Protein AF-A0A955YEM1-F1 (afdb_monomer_lite)

pLDDT: mean 81.0, std 14.23, range [41.0, 97.69]

Secondary structure (DSSP, 8-state):
--HHHHHHHHSS---SHHHHHHHHTTPPPPPPPS--PPPPTT--SPPEEEEEE-SS-EEEEEE--SSPPP--SS-----EEEETTTEEEEES--SSHHHHSSSS---EEEEE-HHHHHHHHHHHHHHHTT---GGGSPP--S---EEETTEEE----TTTT-HIIIIIHHHHHH-SS--

Radius of gyration: 19.49 Å; chains: 1; bounding box: 46×49×46 Å

Foldseek 3Di:
DDPVVVVVVVPDDDDLVVLQVVVLVVDDDDDDDDDDDDADPQAPFDWDWDWDDPPVDIDIDIDGHNDYDSDDDDDPQWDWDQDPLFKIKTWNADPDCCRPVPVDDIDIDMAGHSVVSVLVVVVRCCCRPVVADAPSDAFSPDWDFDDGPNDTDTDGDPDRRVCVVPPVVVVVVPDDDHD

Sequence (179 aa):
TDTDALAAALGDVRDDLSAERALAARRSTFEEMPDRCRGPIGFEGHVQCLAFDLGDDCLIAAHASRDTVEEGGAIMHDKFFIVDGKAVWTGSTNVSDSGTGGYNANAVVVVESPKIARLYTREFELMYTTNRYHGDKPRSGKRETITVGDAQVEVLF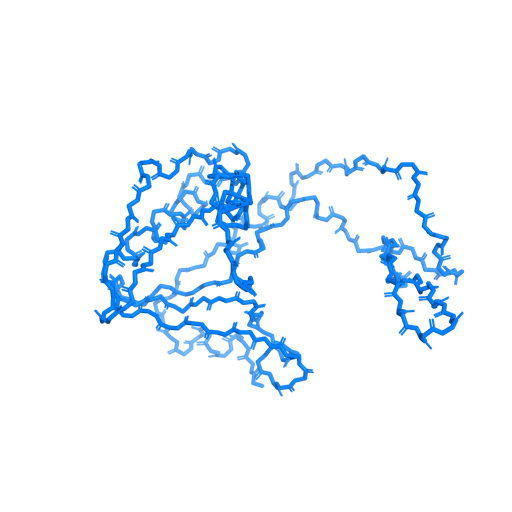SPQDEPITRAVRPLIQAAKSRI

Structure (mmCIF, N/CA/C/O backbone):
data_AF-A0A955YEM1-F1
#
_entry.id   AF-A0A955YEM1-F1
#
loop_
_atom_site.group_PDB
_atom_site.id
_atom_site.type_symbol
_atom_site.label_atom_id
_atom_site.label_alt_id
_atom_site.label_comp_id
_atom_site.label_asym_id
_atom_site.label_entity_id
_atom_site.label_seq_id
_atom_site.pdbx_PDB_ins_code
_atom_site.Cartn_x
_atom_site.Cartn_y
_atom_site.Cartn_z
_atom_site.occupancy
_atom_site.B_iso_or_equiv
_atom_site.auth_seq_id
_atom_site.auth_comp_id
_atom_site.auth_asym_id
_atom_site.auth_atom_id
_atom_site.pdbx_PDB_model_num
ATOM 1 N N . THR A 1 1 ? -6.435 -11.591 -17.719 1.00 52.94 1 THR A N 1
ATOM 2 C CA . THR A 1 1 ? -7.249 -10.350 -17.687 1.00 52.94 1 THR A CA 1
ATOM 3 C C . THR A 1 1 ? -6.300 -9.194 -17.899 1.00 52.94 1 THR A C 1
ATOM 5 O O . THR A 1 1 ? -5.254 -9.200 -17.271 1.00 52.94 1 THR A O 1
ATOM 8 N N . ASP A 1 2 ?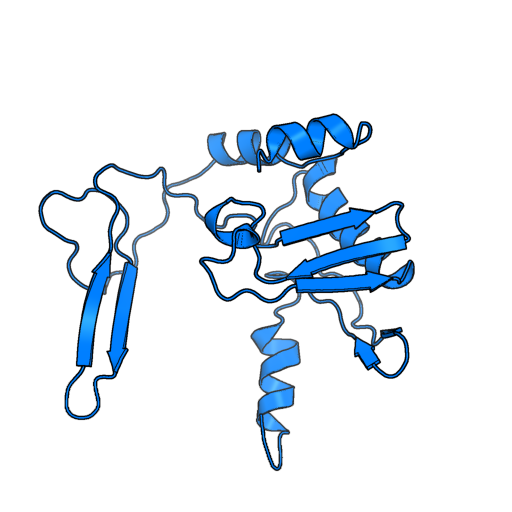 -6.585 -8.288 -18.833 1.00 66.94 2 ASP A N 1
ATOM 9 C CA . ASP A 1 2 ? -5.673 -7.191 -19.188 1.00 66.94 2 ASP A CA 1
ATOM 10 C C . ASP A 1 2 ? -5.845 -6.011 -18.212 1.00 66.94 2 ASP A C 1
ATOM 12 O O . ASP A 1 2 ? -6.947 -5.473 -18.075 1.00 66.94 2 ASP A O 1
ATOM 16 N N . THR A 1 3 ? -4.774 -5.650 -17.501 1.00 64.50 3 THR A N 1
ATOM 17 C CA . THR A 1 3 ? -4.753 -4.545 -16.529 1.00 64.50 3 THR A CA 1
ATOM 18 C C . THR A 1 3 ? -5.065 -3.201 -17.195 1.00 64.50 3 THR A C 1
ATOM 20 O O . THR A 1 3 ? -5.770 -2.383 -16.603 1.00 64.50 3 THR A O 1
ATOM 23 N N . ASP A 1 4 ? -4.640 -2.997 -18.445 1.00 67.88 4 ASP A N 1
ATOM 24 C CA . ASP A 1 4 ? -4.895 -1.751 -19.176 1.00 67.88 4 ASP A CA 1
ATOM 25 C C . ASP A 1 4 ? -6.379 -1.629 -19.549 1.00 67.88 4 ASP A C 1
ATOM 27 O O . ASP A 1 4 ? -6.976 -0.552 -19.466 1.00 67.88 4 ASP A O 1
ATOM 31 N N . ALA A 1 5 ? -7.020 -2.757 -19.867 1.00 70.69 5 ALA A N 1
ATOM 32 C CA . ALA A 1 5 ? -8.457 -2.807 -20.113 1.00 70.69 5 ALA A CA 1
ATOM 33 C C . ALA A 1 5 ? -9.281 -2.507 -18.846 1.00 70.69 5 ALA A C 1
ATOM 35 O O . ALA A 1 5 ? -10.339 -1.883 -18.940 1.00 70.69 5 ALA A O 1
ATOM 36 N N . LEU A 1 6 ? -8.800 -2.912 -17.662 1.00 70.75 6 LEU A N 1
ATOM 37 C CA . LEU A 1 6 ? -9.432 -2.568 -16.383 1.00 70.75 6 LEU A CA 1
ATOM 38 C C . LEU A 1 6 ? -9.369 -1.058 -16.126 1.00 70.75 6 LEU A C 1
ATOM 40 O O . LEU A 1 6 ? -10.392 -0.457 -15.804 1.00 70.75 6 LEU A O 1
ATOM 44 N N . ALA A 1 7 ? -8.198 -0.442 -16.301 1.00 69.88 7 ALA A N 1
ATOM 45 C CA . ALA A 1 7 ? -8.036 1.000 -16.122 1.00 69.88 7 ALA A CA 1
ATOM 46 C C . ALA A 1 7 ? -8.925 1.795 -17.095 1.00 69.88 7 ALA A C 1
ATOM 48 O O . ALA A 1 7 ? -9.638 2.709 -16.680 1.00 69.88 7 ALA A O 1
ATOM 49 N N . ALA A 1 8 ? -8.966 1.391 -18.370 1.00 73.81 8 ALA A N 1
ATOM 50 C CA . ALA A 1 8 ? -9.808 2.023 -19.384 1.00 73.81 8 ALA A CA 1
ATOM 51 C C . ALA A 1 8 ? -11.314 1.926 -19.069 1.00 73.81 8 ALA A C 1
ATOM 53 O O . ALA A 1 8 ? -12.067 2.851 -19.370 1.00 73.81 8 ALA A O 1
ATOM 54 N N . ALA A 1 9 ? -11.762 0.829 -18.449 1.00 77.38 9 ALA A N 1
ATOM 55 C CA . ALA A 1 9 ? -13.168 0.626 -18.097 1.00 77.38 9 ALA A CA 1
ATOM 56 C C . ALA A 1 9 ? -13.644 1.495 -16.917 1.00 77.38 9 ALA A C 1
ATOM 58 O O . ALA A 1 9 ? -14.837 1.777 -16.813 1.00 77.38 9 ALA A O 1
ATOM 59 N N . LEU A 1 10 ? -12.735 1.914 -16.031 1.00 79.31 10 LEU A N 1
ATOM 60 C CA . LEU A 1 10 ? -13.056 2.711 -14.840 1.00 79.31 10 LEU A CA 1
ATOM 61 C C . LEU A 1 10 ? -13.277 4.203 -15.156 1.00 79.31 10 LEU A C 1
ATOM 63 O O . LEU A 1 10 ? -13.979 4.889 -14.415 1.00 79.31 10 LEU A O 1
ATOM 67 N N . GLY A 1 11 ? -12.733 4.698 -16.273 1.00 73.00 11 GLY A N 1
ATOM 68 C CA . GLY A 1 11 ? -12.991 6.039 -16.809 1.00 73.00 11 GLY A CA 1
ATOM 69 C C . GLY A 1 11 ? -12.248 7.177 -16.097 1.00 73.00 11 GLY A C 1
ATOM 70 O O . GLY A 1 11 ? -11.451 7.859 -16.734 1.00 73.00 11 GLY A O 1
ATOM 71 N N . ASP A 1 12 ? -12.492 7.387 -14.801 1.00 82.88 12 ASP A N 1
ATOM 72 C CA . ASP A 1 12 ? -11.862 8.447 -13.990 1.00 82.88 12 ASP A CA 1
ATOM 73 C C . ASP A 1 12 ? -10.810 7.852 -13.043 1.00 82.88 12 ASP A C 1
ATOM 75 O O . ASP A 1 12 ? -11.041 7.648 -11.850 1.00 82.88 12 ASP A O 1
ATOM 79 N N . VAL A 1 13 ? -9.654 7.494 -13.607 1.00 84.69 13 VAL A N 1
ATOM 80 C CA . VAL A 1 13 ? -8.537 6.902 -12.861 1.00 84.69 13 VAL A CA 1
ATOM 81 C C . VAL A 1 13 ? -7.398 7.906 -12.762 1.00 84.69 13 VAL A C 1
ATOM 83 O O . VAL A 1 13 ? -6.948 8.465 -13.760 1.00 84.69 13 VAL A O 1
ATOM 86 N N . ARG A 1 14 ? -6.906 8.101 -11.537 1.00 86.75 14 ARG A N 1
ATOM 87 C CA . ARG A 1 14 ? -5.648 8.795 -11.260 1.00 86.75 14 ARG A CA 1
ATOM 88 C C . ARG A 1 14 ? -4.609 7.759 -10.862 1.00 86.75 14 ARG A C 1
ATOM 90 O O . ARG A 1 14 ? -4.800 7.057 -9.873 1.00 86.75 14 ARG A O 1
ATOM 97 N N . ASP A 1 15 ? -3.516 7.706 -11.607 1.00 84.06 15 ASP A N 1
ATOM 98 C CA . ASP A 1 15 ? -2.350 6.875 -11.320 1.00 84.06 15 ASP A CA 1
ATOM 99 C C . ASP A 1 15 ? -1.087 7.735 -11.201 1.00 84.06 15 ASP A C 1
ATOM 101 O O . ASP A 1 15 ? -1.045 8.883 -11.646 1.00 84.06 15 ASP A O 1
ATOM 105 N N . ASP A 1 16 ? -0.050 7.197 -10.569 1.00 73.88 16 ASP A N 1
ATOM 106 C CA . ASP A 1 16 ? 1.248 7.847 -10.426 1.00 73.88 16 ASP A CA 1
ATOM 107 C C . ASP A 1 16 ? 2.262 7.414 -11.499 1.00 73.88 16 ASP A C 1
ATOM 109 O O . ASP A 1 16 ? 3.431 7.779 -11.398 1.00 73.88 16 ASP A O 1
ATOM 113 N N . LEU A 1 17 ? 1.846 6.742 -12.584 1.00 74.06 17 LEU A N 1
ATOM 114 C CA . LEU A 1 17 ? 2.750 6.196 -13.610 1.00 74.06 17 LEU A CA 1
ATOM 115 C C . LEU A 1 17 ? 3.628 7.276 -14.249 1.00 74.06 17 LEU A C 1
ATOM 117 O O . LEU A 1 17 ? 4.812 7.071 -14.518 1.00 74.06 17 LEU A O 1
ATOM 121 N N . SER A 1 18 ? 3.057 8.453 -14.509 1.00 66.25 18 SER A N 1
ATOM 122 C CA . SER A 1 18 ? 3.809 9.589 -15.062 1.00 66.25 18 SER A CA 1
ATOM 123 C C . SER A 1 18 ? 4.879 10.092 -14.089 1.00 66.25 18 SER A C 1
ATOM 125 O O . SER A 1 18 ? 5.964 10.507 -14.502 1.00 66.25 18 SER A O 1
ATOM 127 N N . ALA A 1 19 ? 4.577 10.025 -12.795 1.00 66.12 19 ALA A N 1
ATOM 128 C CA . ALA A 1 19 ? 5.448 10.445 -11.714 1.00 66.12 19 ALA A CA 1
ATOM 129 C C . ALA A 1 19 ? 6.558 9.394 -11.474 1.00 66.12 19 ALA A C 1
ATOM 131 O O . ALA A 1 19 ? 7.734 9.752 -11.375 1.00 66.12 19 ALA A O 1
ATOM 132 N N . GLU A 1 20 ? 6.222 8.100 -11.543 1.00 66.56 20 GLU A N 1
ATOM 133 C CA . GLU A 1 20 ? 7.180 6.987 -11.537 1.00 66.56 20 GLU A CA 1
ATOM 134 C C . GLU A 1 20 ? 8.152 7.049 -12.723 1.00 66.56 20 GLU A C 1
ATOM 136 O O . GLU A 1 20 ? 9.365 6.947 -12.533 1.00 66.56 20 GLU A O 1
ATOM 141 N N . ARG A 1 21 ? 7.654 7.296 -13.945 1.00 66.38 21 ARG A N 1
ATOM 142 C CA . ARG A 1 21 ? 8.496 7.474 -15.146 1.00 66.38 21 ARG A CA 1
ATOM 143 C C . ARG A 1 21 ? 9.476 8.640 -14.993 1.00 66.38 21 ARG A C 1
ATOM 145 O O . ARG A 1 21 ? 10.636 8.527 -15.385 1.00 66.38 21 ARG A O 1
ATOM 152 N N . ALA A 1 22 ? 9.034 9.749 -14.398 1.00 62.75 22 ALA A N 1
ATOM 153 C CA . ALA A 1 22 ? 9.890 10.904 -14.131 1.00 62.75 22 ALA A CA 1
ATOM 154 C C . ALA A 1 22 ? 10.956 10.617 -13.060 1.00 62.75 22 ALA A C 1
ATOM 156 O O . ALA A 1 22 ? 12.059 11.165 -13.128 1.00 62.75 22 ALA A O 1
ATOM 157 N N . LEU A 1 23 ? 10.642 9.765 -12.080 1.00 61.41 23 LEU A N 1
ATOM 158 C CA . LEU A 1 23 ? 11.587 9.327 -11.059 1.00 61.41 23 LEU A CA 1
ATOM 159 C C . LEU A 1 23 ? 12.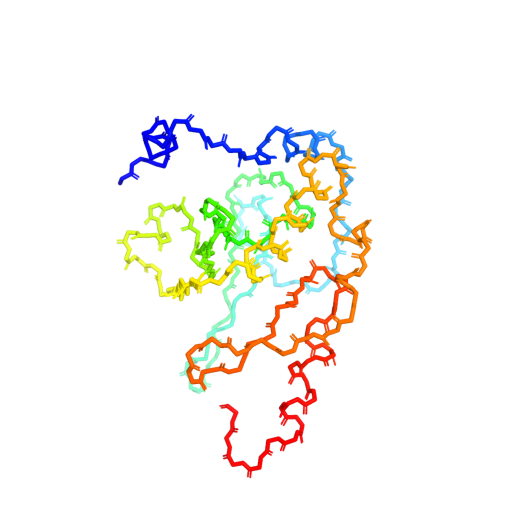624 8.348 -11.624 1.00 61.41 23 LEU A C 1
ATOM 161 O O . LEU A 1 23 ? 13.808 8.488 -11.323 1.00 61.41 23 LEU A O 1
ATOM 165 N N . ALA A 1 24 ? 12.202 7.398 -12.465 1.00 59.59 24 ALA A N 1
ATOM 166 C CA . ALA A 1 24 ? 13.085 6.433 -13.123 1.00 59.59 24 ALA A CA 1
ATOM 167 C C . ALA A 1 24 ? 14.199 7.134 -13.920 1.00 59.59 24 ALA A C 1
ATOM 169 O O . ALA A 1 24 ? 15.365 6.774 -13.799 1.00 59.59 24 ALA A O 1
ATOM 170 N N . ALA A 1 25 ? 13.869 8.229 -14.612 1.00 57.69 25 ALA A N 1
ATOM 171 C CA . ALA A 1 25 ? 14.830 9.041 -15.362 1.00 57.69 25 ALA A CA 1
ATOM 172 C C . ALA A 1 25 ? 15.859 9.807 -14.496 1.00 57.69 25 ALA A C 1
ATOM 174 O O . ALA A 1 25 ? 16.776 10.423 -15.038 1.00 57.69 25 ALA A O 1
ATOM 175 N N . ARG A 1 26 ? 15.700 9.828 -13.164 1.00 53.91 26 ARG A N 1
ATOM 176 C CA . ARG A 1 26 ? 16.523 10.611 -12.220 1.00 53.91 26 ARG A CA 1
ATOM 177 C C . ARG A 1 26 ? 17.403 9.758 -11.299 1.00 53.91 26 ARG A C 1
ATOM 179 O O . ARG A 1 26 ? 18.046 10.320 -10.413 1.00 53.91 26 ARG A O 1
ATOM 186 N N . ARG A 1 27 ? 17.413 8.428 -11.436 1.00 54.56 27 ARG A N 1
ATOM 187 C CA . ARG A 1 27 ? 18.017 7.543 -10.426 1.00 54.56 27 ARG A CA 1
ATOM 188 C C . ARG A 1 27 ? 19.532 7.388 -10.558 1.00 54.56 27 ARG A C 1
ATOM 190 O O . ARG A 1 27 ? 20.070 7.179 -11.639 1.00 54.56 27 ARG A O 1
ATOM 197 N N . SER A 1 28 ? 20.192 7.473 -9.403 1.00 44.50 28 SER A N 1
ATOM 198 C CA . SER A 1 28 ? 21.576 7.070 -9.168 1.00 44.50 28 SER A CA 1
ATOM 199 C C . SER A 1 28 ? 21.676 5.556 -8.981 1.00 44.50 28 SER A C 1
ATOM 201 O O . SER A 1 28 ? 20.756 4.932 -8.450 1.00 44.50 28 SER A O 1
ATOM 203 N N . THR A 1 29 ? 22.826 5.000 -9.350 1.00 41.00 29 THR A N 1
ATOM 204 C CA . THR A 1 29 ? 23.226 3.608 -9.114 1.00 41.00 29 THR A CA 1
ATOM 205 C C . THR A 1 29 ? 23.097 3.238 -7.635 1.00 41.00 29 THR A C 1
ATOM 207 O O . THR A 1 29 ? 23.572 3.975 -6.769 1.00 41.00 29 THR A O 1
ATOM 210 N N . PHE A 1 30 ? 22.444 2.114 -7.344 1.00 41.09 30 PHE A N 1
ATOM 211 C CA . PHE A 1 30 ? 22.433 1.510 -6.014 1.00 41.09 30 PHE A CA 1
ATOM 212 C C . PHE A 1 30 ? 23.872 1.112 -5.637 1.00 41.09 30 PHE A C 1
ATOM 214 O O . PHE A 1 30 ? 24.627 0.649 -6.489 1.00 41.09 30 PHE A O 1
ATOM 221 N N . GLU A 1 31 ? 24.284 1.334 -4.389 1.00 45.31 31 GLU A N 1
ATOM 222 C CA . GLU A 1 31 ? 25.621 0.941 -3.928 1.00 45.31 31 GLU A CA 1
ATOM 223 C C . GLU A 1 31 ? 25.568 -0.529 -3.480 1.00 45.31 31 GLU A C 1
ATOM 225 O O . GLU A 1 31 ? 24.815 -0.888 -2.569 1.00 45.31 31 GLU A O 1
ATOM 230 N N . GLU A 1 32 ? 26.305 -1.401 -4.173 1.00 44.09 32 GLU A N 1
ATOM 231 C CA . GLU A 1 32 ? 26.311 -2.847 -3.930 1.00 44.09 32 GLU A CA 1
ATOM 232 C C . GLU A 1 32 ? 26.748 -3.183 -2.494 1.00 44.09 32 GLU A C 1
ATOM 234 O O . GLU A 1 32 ? 27.779 -2.718 -2.007 1.00 44.09 32 GLU A O 1
ATOM 239 N N . MET A 1 33 ? 25.985 -4.044 -1.809 1.00 47.72 33 MET A N 1
ATOM 240 C CA . MET A 1 33 ? 26.420 -4.613 -0.530 1.00 47.72 33 MET A CA 1
ATOM 241 C C . MET A 1 33 ? 27.385 -5.792 -0.765 1.00 47.72 33 MET A C 1
ATOM 243 O O . MET A 1 33 ? 27.104 -6.630 -1.623 1.00 47.72 33 MET A O 1
ATOM 247 N N . PRO A 1 34 ? 28.476 -5.912 0.016 1.00 48.34 34 PRO A N 1
ATOM 248 C CA . PRO A 1 34 ? 29.641 -6.725 -0.353 1.00 48.34 34 PRO A CA 1
ATOM 249 C C . PRO A 1 34 ? 29.491 -8.254 -0.232 1.00 48.34 34 PRO A C 1
ATOM 251 O O . PRO A 1 34 ? 30.337 -8.966 -0.763 1.00 48.34 34 PRO A O 1
ATOM 254 N N . ASP A 1 35 ? 28.430 -8.784 0.388 1.00 52.69 35 ASP A N 1
ATOM 255 C CA . ASP A 1 35 ? 28.302 -10.226 0.659 1.00 52.69 35 ASP A CA 1
ATOM 256 C C . ASP A 1 35 ? 27.016 -10.826 0.069 1.00 52.69 35 ASP A C 1
ATOM 258 O O . ASP A 1 35 ? 25.978 -10.919 0.729 1.00 52.69 35 ASP A O 1
ATOM 262 N N . ARG A 1 36 ? 27.077 -11.270 -1.193 1.00 59.12 36 ARG A N 1
ATOM 263 C CA . ARG A 1 36 ? 25.990 -12.009 -1.860 1.00 59.12 36 ARG A CA 1
ATOM 264 C C . ARG A 1 36 ? 26.410 -13.400 -2.308 1.00 59.12 36 ARG A C 1
ATOM 266 O O . ARG A 1 36 ? 27.561 -13.639 -2.661 1.00 59.12 36 ARG A O 1
ATOM 273 N N . CYS A 1 37 ? 25.437 -14.314 -2.346 1.00 70.25 37 CYS A N 1
ATOM 274 C CA . CYS A 1 37 ? 25.573 -15.573 -3.071 1.00 70.25 37 CYS A CA 1
ATOM 275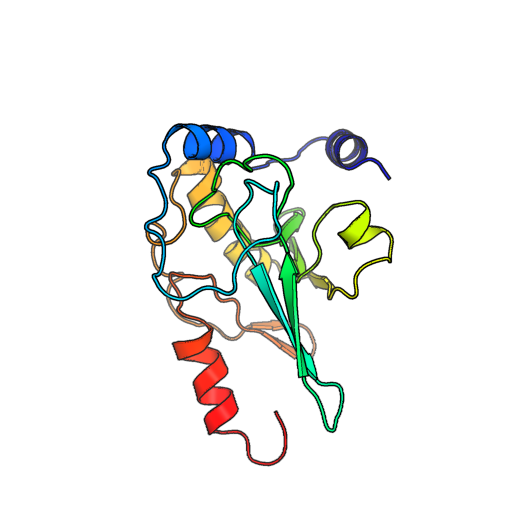 C C . CYS A 1 37 ? 25.962 -15.295 -4.534 1.00 70.25 37 CYS A C 1
ATOM 277 O O . CYS A 1 37 ? 25.573 -14.281 -5.116 1.00 70.25 37 CYS A O 1
ATOM 279 N N . ARG A 1 38 ? 26.752 -16.188 -5.136 1.00 78.00 38 ARG A N 1
ATOM 280 C CA . ARG A 1 38 ? 27.223 -16.000 -6.511 1.00 78.00 38 ARG A CA 1
ATOM 281 C C . ARG A 1 38 ? 26.057 -16.137 -7.491 1.00 78.00 38 ARG A C 1
ATOM 283 O O . ARG A 1 38 ? 25.346 -17.138 -7.463 1.00 78.00 38 ARG A O 1
ATOM 290 N N . GLY A 1 39 ? 25.898 -15.151 -8.372 1.00 76.81 39 GLY A N 1
ATOM 291 C CA . GLY A 1 39 ? 24.906 -15.195 -9.443 1.00 76.81 39 GLY A CA 1
ATOM 292 C C . GLY A 1 39 ? 25.147 -16.340 -10.441 1.00 76.81 39 GLY A C 1
ATOM 293 O O . GLY A 1 39 ? 26.291 -16.787 -10.599 1.00 76.81 39 GLY A O 1
ATOM 294 N N . PRO A 1 40 ? 24.097 -16.817 -11.133 1.00 78.81 40 PRO A N 1
ATOM 295 C CA . PRO A 1 40 ? 24.228 -17.798 -12.208 1.00 78.81 40 PRO A CA 1
ATOM 296 C C . PRO A 1 40 ? 25.117 -17.294 -13.358 1.00 78.81 40 PRO A C 1
ATOM 298 O O . PRO A 1 40 ? 25.112 -16.113 -13.698 1.00 78.81 40 PRO A O 1
ATOM 301 N N . ILE A 1 41 ? 25.868 -18.197 -13.997 1.00 83.19 41 ILE A N 1
ATOM 302 C CA . ILE A 1 41 ? 26.744 -17.851 -15.130 1.00 83.19 41 ILE A CA 1
ATOM 303 C C . ILE A 1 41 ? 25.898 -17.393 -16.327 1.00 83.19 41 ILE A C 1
ATOM 305 O O . ILE A 1 41 ? 25.001 -18.117 -16.756 1.00 83.19 41 ILE A O 1
ATOM 309 N N . GLY A 1 42 ? 26.229 -16.230 -16.899 1.00 83.56 42 GLY A N 1
ATOM 310 C CA . GLY A 1 42 ? 25.552 -15.679 -18.082 1.00 83.56 42 GLY A CA 1
ATOM 311 C C . GLY A 1 42 ? 24.251 -14.932 -17.779 1.00 83.56 42 GLY A C 1
ATOM 312 O O . GLY A 1 42 ? 23.427 -14.772 -18.676 1.00 83.56 42 GLY A O 1
ATOM 313 N N . PHE A 1 43 ? 24.054 -14.525 -16.524 1.00 82.12 43 PHE A N 1
ATOM 314 C CA . PHE A 1 43 ? 22.941 -13.696 -16.080 1.00 82.12 43 PHE A CA 1
ATOM 315 C C . PHE A 1 43 ? 23.493 -12.369 -15.556 1.00 82.12 43 PHE A C 1
ATOM 317 O O . PHE A 1 43 ? 24.365 -12.366 -14.688 1.00 82.12 43 PHE A O 1
ATOM 324 N N . GLU A 1 44 ? 23.007 -11.262 -16.109 1.00 77.31 44 GLU A N 1
ATOM 325 C CA . GLU A 1 44 ? 23.486 -9.905 -15.807 1.00 77.31 44 GLU A CA 1
ATOM 326 C C . GLU A 1 44 ? 22.590 -9.161 -14.804 1.00 77.31 44 GLU A C 1
ATOM 328 O O . GLU A 1 44 ? 22.888 -8.039 -14.402 1.00 77.31 44 GLU A O 1
ATOM 333 N N . GLY A 1 45 ? 21.481 -9.775 -14.391 1.00 67.38 45 GLY A N 1
ATOM 334 C CA . GLY A 1 45 ? 20.572 -9.230 -13.394 1.00 67.38 45 GLY A CA 1
ATOM 335 C C . GLY A 1 45 ? 21.094 -9.284 -11.963 1.00 67.38 45 GLY A C 1
ATOM 336 O O . GLY A 1 45 ? 21.907 -10.128 -11.587 1.00 67.38 45 GLY A O 1
ATOM 337 N N . HIS A 1 46 ? 20.517 -8.434 -11.121 1.00 69.56 46 HIS A N 1
ATOM 338 C CA . HIS A 1 46 ? 20.773 -8.414 -9.690 1.00 69.56 46 HIS A CA 1
ATOM 339 C C . HIS A 1 46 ? 20.445 -9.765 -9.024 1.00 69.56 46 HIS A C 1
ATOM 341 O O . HIS A 1 46 ? 19.339 -10.296 -9.147 1.00 69.56 46 HIS A O 1
ATOM 347 N N . VAL A 1 47 ? 21.389 -10.288 -8.238 1.00 71.06 47 VAL A N 1
ATOM 348 C CA . VAL A 1 47 ? 21.264 -11.602 -7.593 1.00 71.06 47 VAL A CA 1
ATOM 349 C C . VAL A 1 47 ? 20.365 -11.540 -6.355 1.00 71.06 47 VAL A C 1
ATOM 351 O O . VAL A 1 47 ? 20.636 -10.802 -5.406 1.00 71.06 47 VAL A O 1
ATOM 354 N N . GLN A 1 48 ? 19.305 -12.349 -6.344 1.00 72.50 48 GLN A N 1
ATOM 355 C CA . GLN A 1 48 ? 18.482 -12.642 -5.171 1.00 72.50 48 GLN A CA 1
ATOM 356 C C . GLN A 1 48 ? 18.852 -14.016 -4.609 1.00 72.50 48 GLN A C 1
ATOM 358 O O . GLN A 1 48 ? 18.795 -15.019 -5.320 1.00 72.50 48 GLN A O 1
ATOM 363 N N . CYS A 1 49 ? 19.213 -14.060 -3.328 1.00 76.56 49 CYS A N 1
ATOM 364 C CA . CYS A 1 49 ? 19.540 -15.298 -2.627 1.00 76.56 49 CYS A CA 1
ATOM 365 C C . CYS A 1 49 ? 18.311 -15.792 -1.862 1.00 76.56 49 CYS A C 1
ATOM 367 O O . CYS A 1 49 ? 17.783 -15.075 -1.012 1.00 76.56 49 CYS A O 1
ATOM 369 N N . LEU A 1 50 ? 17.874 -17.015 -2.146 1.00 74.38 50 LEU A N 1
ATOM 370 C CA . LEU A 1 50 ? 16.790 -17.694 -1.442 1.00 74.38 50 LEU A CA 1
ATOM 371 C C . LEU A 1 50 ? 17.359 -18.922 -0.737 1.00 74.38 50 LEU A C 1
ATOM 373 O O . LEU A 1 50 ? 18.114 -19.681 -1.339 1.00 74.38 50 LEU A O 1
ATOM 377 N N . ALA A 1 51 ? 16.996 -19.114 0.527 1.00 75.81 51 ALA A N 1
ATOM 378 C CA . ALA A 1 51 ? 17.333 -20.312 1.282 1.00 75.81 51 ALA A CA 1
ATOM 379 C C . ALA A 1 51 ? 16.072 -21.160 1.460 1.00 75.81 51 ALA A C 1
ATOM 381 O O . ALA A 1 51 ? 15.046 -20.658 1.919 1.00 75.81 51 ALA A O 1
ATOM 382 N N . PHE A 1 52 ? 16.162 -22.433 1.093 1.00 71.19 52 PHE A N 1
ATOM 383 C CA . PHE A 1 52 ? 15.114 -23.423 1.286 1.00 71.19 52 PHE A CA 1
ATOM 384 C C . PHE A 1 52 ? 15.580 -24.425 2.332 1.00 71.19 52 PHE A C 1
ATOM 386 O O . PHE A 1 52 ? 16.605 -25.083 2.156 1.00 71.19 52 PHE A O 1
ATOM 393 N N . ASP A 1 53 ? 14.812 -24.526 3.407 1.00 80.19 53 ASP A N 1
ATOM 394 C CA . ASP A 1 53 ? 14.986 -25.549 4.429 1.00 80.19 53 ASP A CA 1
ATOM 395 C C . ASP A 1 53 ? 14.470 -26.894 3.890 1.00 80.19 53 ASP A C 1
ATOM 397 O O . ASP A 1 53 ? 13.316 -26.991 3.462 1.00 80.19 53 ASP A O 1
ATOM 401 N N . LEU A 1 54 ? 15.337 -27.909 3.863 1.00 85.94 54 LEU A N 1
ATOM 402 C CA . LEU A 1 54 ? 15.029 -29.273 3.422 1.00 85.94 54 LEU A CA 1
ATOM 403 C C . LEU A 1 54 ? 15.063 -30.273 4.594 1.00 85.94 54 LEU A C 1
ATOM 405 O O . LEU A 1 54 ? 15.087 -31.483 4.368 1.00 85.94 54 LEU A O 1
ATOM 409 N N . GLY A 1 55 ? 15.053 -29.786 5.838 1.00 82.44 55 GLY A N 1
ATOM 410 C CA . GLY A 1 55 ? 15.190 -30.592 7.047 1.00 82.44 55 GLY A CA 1
ATOM 411 C C . GLY A 1 55 ? 16.655 -30.757 7.439 1.00 82.44 55 GLY A C 1
ATOM 412 O O . GLY A 1 55 ? 17.210 -29.907 8.129 1.00 82.44 55 GLY A O 1
ATOM 413 N N . ASP A 1 56 ? 17.285 -31.849 7.002 1.00 91.19 56 ASP A N 1
ATOM 414 C CA . ASP A 1 56 ? 18.691 -32.141 7.336 1.00 91.19 56 ASP A CA 1
ATOM 415 C C . ASP A 1 56 ? 19.691 -31.343 6.474 1.00 91.19 56 ASP A C 1
ATOM 417 O O . ASP A 1 56 ? 20.872 -31.260 6.811 1.00 91.19 56 ASP A O 1
ATOM 421 N N . ASP A 1 57 ? 19.208 -30.725 5.392 1.00 81.06 57 ASP A N 1
ATOM 422 C CA . ASP A 1 57 ? 19.983 -29.940 4.432 1.00 81.06 57 ASP A CA 1
ATOM 423 C C . ASP A 1 57 ? 19.325 -28.576 4.161 1.00 81.06 57 ASP A C 1
ATOM 425 O O . ASP A 1 57 ? 18.142 -28.353 4.421 1.00 81.06 57 ASP A O 1
ATOM 429 N N . CYS A 1 58 ? 20.089 -27.653 3.576 1.00 68.06 58 CYS A N 1
ATOM 430 C CA . CYS A 1 58 ? 19.592 -26.362 3.107 1.00 68.06 58 CYS A CA 1
ATOM 431 C C . CYS A 1 58 ? 20.034 -26.127 1.661 1.00 68.06 58 CYS A C 1
ATOM 433 O O . CYS A 1 58 ? 21.215 -26.258 1.329 1.00 68.06 58 CYS A O 1
ATOM 435 N N . LEU A 1 59 ? 19.090 -25.751 0.798 1.00 78.00 59 LEU A N 1
ATOM 436 C CA . LEU A 1 59 ? 19.376 -25.330 -0.569 1.00 78.00 59 LEU A CA 1
ATOM 437 C C . LEU A 1 59 ? 19.427 -23.805 -0.625 1.00 78.00 59 LEU A C 1
ATOM 439 O O . LEU A 1 59 ? 18.415 -23.135 -0.433 1.00 78.00 59 LEU A O 1
ATOM 443 N N . ILE A 1 60 ? 20.592 -23.255 -0.959 1.00 77.75 60 ILE A N 1
ATOM 444 C CA . ILE A 1 60 ? 20.726 -21.837 -1.296 1.00 77.75 60 ILE A CA 1
ATOM 445 C C . ILE A 1 60 ? 20.639 -21.704 -2.816 1.00 77.75 60 ILE A C 1
ATOM 447 O O . ILE A 1 60 ? 2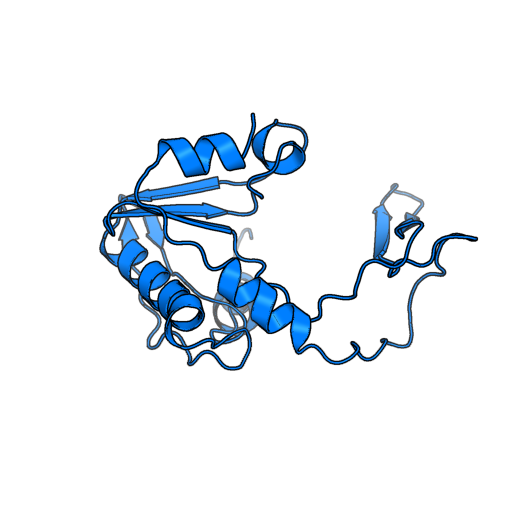1.520 -22.171 -3.537 1.00 77.75 60 ILE A O 1
ATOM 451 N N . ALA A 1 61 ? 19.581 -21.062 -3.304 1.00 80.38 61 ALA A N 1
ATOM 452 C CA . ALA A 1 61 ? 19.404 -20.742 -4.713 1.00 80.38 61 ALA A CA 1
ATOM 453 C C . ALA A 1 61 ? 19.739 -19.269 -4.974 1.00 80.38 61 ALA A C 1
ATOM 455 O O . ALA A 1 61 ? 19.331 -18.380 -4.224 1.00 80.38 61 ALA A O 1
ATOM 456 N N . ALA A 1 62 ? 20.461 -19.016 -6.064 1.00 80.81 62 ALA A N 1
ATOM 457 C CA . ALA A 1 62 ? 20.709 -17.680 -6.587 1.00 80.81 62 ALA A CA 1
ATOM 458 C C . ALA A 1 62 ? 19.844 -17.470 -7.832 1.00 80.81 62 ALA A C 1
ATOM 460 O O . ALA A 1 62 ? 19.982 -18.198 -8.816 1.00 80.81 62 ALA A O 1
ATOM 461 N N . HIS A 1 63 ? 18.951 -16.486 -7.794 1.00 80.56 63 HIS A N 1
ATOM 462 C CA . HIS A 1 63 ? 18.125 -16.096 -8.933 1.00 80.56 63 HIS A CA 1
ATOM 463 C C . HIS A 1 63 ? 18.610 -14.755 -9.481 1.00 80.56 63 HIS A C 1
ATOM 465 O O . HIS A 1 63 ? 18.860 -13.824 -8.718 1.00 80.56 63 HIS A O 1
ATOM 471 N N . ALA A 1 64 ? 18.728 -14.657 -10.801 1.00 78.94 64 ALA A N 1
ATOM 472 C CA . ALA A 1 64 ? 19.030 -13.420 -11.513 1.00 78.94 64 ALA A CA 1
ATOM 473 C C . ALA A 1 64 ? 18.260 -13.410 -12.840 1.00 78.94 64 ALA A C 1
ATOM 475 O O . ALA A 1 64 ? 17.902 -14.473 -13.356 1.00 78.94 64 ALA A O 1
ATOM 476 N N . SER A 1 65 ? 17.992 -12.229 -13.397 1.00 75.94 65 SER A N 1
ATOM 477 C CA . SER A 1 65 ? 17.520 -12.091 -14.780 1.00 75.94 65 SER A CA 1
ATOM 478 C C . SER A 1 65 ? 18.683 -12.260 -15.758 1.00 75.94 65 SER A C 1
ATOM 480 O O . SER A 1 65 ? 19.834 -11.987 -15.417 1.00 75.94 65 SER A O 1
ATOM 482 N N . ARG A 1 66 ? 18.395 -12.761 -16.967 1.00 77.00 66 ARG A N 1
ATOM 483 C CA . ARG A 1 66 ? 19.423 -12.952 -18.003 1.00 77.00 66 ARG A CA 1
ATOM 484 C C . ARG A 1 66 ? 20.032 -11.613 -18.411 1.00 77.00 66 ARG A C 1
ATOM 486 O O . ARG A 1 66 ? 21.249 -11.495 -18.446 1.00 77.00 66 ARG A O 1
ATOM 493 N N . ASP A 1 67 ? 19.171 -10.635 -18.647 1.00 79.06 67 ASP A N 1
ATOM 494 C CA . ASP A 1 67 ? 19.553 -9.282 -19.029 1.00 79.06 67 ASP A CA 1
ATOM 495 C C . ASP A 1 67 ? 19.636 -8.381 -17.790 1.00 79.06 67 ASP A C 1
ATOM 497 O O . ASP A 1 67 ? 19.015 -8.668 -16.754 1.00 79.06 67 ASP A O 1
ATOM 501 N N . THR A 1 68 ? 20.374 -7.276 -17.905 1.00 65.31 68 THR A N 1
ATOM 502 C CA . THR A 1 68 ? 20.347 -6.196 -16.916 1.00 65.31 68 THR A CA 1
ATOM 503 C C . THR A 1 68 ? 18.921 -5.657 -16.800 1.00 65.31 68 THR A C 1
ATOM 505 O O . THR A 1 68 ? 18.335 -5.142 -17.750 1.00 65.31 68 THR A O 1
ATOM 508 N N . VAL A 1 69 ? 18.328 -5.803 -15.618 1.00 58.47 69 VAL A N 1
ATOM 509 C CA . VAL A 1 69 ? 17.116 -5.060 -15.265 1.00 58.47 69 VAL A CA 1
ATOM 510 C C . VAL A 1 69 ? 17.616 -3.736 -14.723 1.00 58.47 69 VAL A C 1
ATOM 512 O O . VAL A 1 69 ? 18.425 -3.751 -13.796 1.00 58.47 69 VAL A O 1
ATOM 515 N N . GLU A 1 70 ? 17.186 -2.612 -15.304 1.00 51.19 70 GLU A N 1
ATOM 516 C CA . GLU A 1 70 ? 17.521 -1.296 -14.755 1.00 51.19 70 GLU A CA 1
ATOM 517 C C . GLU A 1 70 ? 17.218 -1.291 -13.253 1.00 51.19 70 GLU A C 1
ATOM 519 O O . GLU A 1 70 ? 16.081 -1.508 -12.821 1.00 51.19 70 GLU A O 1
ATOM 524 N N . GLU A 1 71 ? 18.268 -1.124 -12.449 1.00 48.78 71 GLU A N 1
ATOM 525 C CA . GLU A 1 71 ? 18.163 -1.225 -11.004 1.00 48.78 71 GLU A CA 1
ATOM 526 C C . GLU A 1 71 ? 17.341 -0.059 -10.457 1.00 48.78 71 GLU A C 1
ATOM 528 O O . GLU A 1 71 ? 17.792 1.080 -10.323 1.00 48.78 71 GLU A O 1
ATOM 533 N N . GLY A 1 72 ? 16.096 -0.355 -10.103 1.00 46.22 72 GLY A N 1
ATOM 534 C CA . GLY A 1 72 ? 15.238 0.571 -9.391 1.00 46.22 72 GLY A CA 1
ATOM 535 C C . GLY A 1 72 ? 15.528 0.550 -7.894 1.00 46.22 72 GLY A C 1
ATOM 536 O O . GLY A 1 72 ? 14.833 -0.137 -7.148 1.00 46.22 72 GLY A O 1
ATOM 537 N N . GLY A 1 73 ? 16.501 1.335 -7.427 1.00 53.28 73 GLY A N 1
ATOM 538 C CA . GLY A 1 73 ? 16.590 1.689 -6.006 1.00 53.28 73 GLY A CA 1
ATOM 539 C C . GLY A 1 73 ? 15.248 2.244 -5.501 1.00 53.28 73 GLY A C 1
ATOM 540 O O . GLY A 1 73 ? 14.625 3.041 -6.193 1.00 53.28 73 GLY A O 1
ATOM 541 N N . ALA A 1 74 ? 14.793 1.786 -4.325 1.00 56.22 74 ALA A N 1
ATOM 542 C CA . ALA A 1 74 ? 13.531 2.145 -3.660 1.00 56.22 74 ALA A CA 1
ATOM 543 C C . ALA A 1 74 ? 12.337 2.305 -4.624 1.00 56.22 74 ALA A C 1
ATOM 545 O O . ALA A 1 74 ? 11.991 3.402 -5.017 1.00 56.22 74 ALA A O 1
ATOM 546 N N . ILE A 1 75 ? 11.676 1.235 -5.053 1.00 64.69 75 ILE A N 1
ATOM 547 C CA . ILE A 1 75 ? 10.406 1.352 -5.798 1.00 64.69 75 ILE A CA 1
ATOM 548 C C . ILE A 1 75 ? 9.224 1.590 -4.849 1.00 64.69 75 ILE A C 1
ATOM 550 O O . ILE A 1 75 ? 9.288 1.249 -3.663 1.00 64.69 75 ILE A O 1
ATOM 554 N N . MET A 1 76 ? 8.143 2.187 -5.355 1.00 73.56 76 MET A N 1
ATOM 555 C CA . MET A 1 76 ? 6.867 2.247 -4.644 1.00 73.56 76 MET A CA 1
ATOM 556 C C . MET A 1 76 ? 6.335 0.808 -4.533 1.00 73.56 76 MET A C 1
ATOM 558 O O . MET A 1 76 ? 5.835 0.219 -5.483 1.00 73.56 76 MET A O 1
ATOM 562 N N . HIS A 1 77 ? 6.574 0.166 -3.385 1.00 85.06 77 HIS A N 1
ATOM 563 C CA . HIS A 1 77 ? 6.212 -1.237 -3.151 1.00 85.06 77 HIS A CA 1
ATOM 564 C C . HIS A 1 77 ? 4.888 -1.378 -2.381 1.00 85.06 77 HIS A C 1
ATOM 566 O O . HIS A 1 77 ? 4.628 -2.420 -1.779 1.00 85.06 77 HIS A O 1
ATOM 572 N N . ASP A 1 78 ? 4.046 -0.353 -2.420 1.00 88.75 78 ASP A N 1
ATOM 573 C CA . ASP A 1 78 ? 2.694 -0.380 -1.874 1.00 88.75 78 ASP A CA 1
ATOM 574 C C . ASP A 1 78 ? 1.699 -0.691 -3.002 1.00 88.75 78 ASP A C 1
ATOM 576 O O . ASP A 1 78 ? 1.911 -0.308 -4.148 1.00 88.75 78 ASP A O 1
ATOM 580 N N . LYS A 1 79 ? 0.658 -1.472 -2.719 1.00 92.81 79 LYS A N 1
ATOM 581 C CA . LYS A 1 79 ? -0.357 -1.843 -3.714 1.00 92.81 79 LYS A CA 1
ATOM 582 C C . LYS A 1 79 ? -1.690 -1.458 -3.131 1.00 92.81 79 LYS A C 1
ATOM 584 O O . LYS A 1 79 ? -2.131 -2.061 -2.148 1.00 92.81 79 LYS A O 1
ATOM 589 N N . PHE A 1 80 ? -2.320 -0.450 -3.717 1.00 94.69 80 PHE A N 1
ATOM 590 C CA . PHE A 1 80 ? -3.627 -0.022 -3.263 1.00 94.69 80 PHE A CA 1
ATOM 591 C C . PHE A 1 80 ? -4.450 0.661 -4.352 1.00 94.69 80 PHE A C 1
ATOM 593 O O . PHE A 1 80 ? -3.917 1.234 -5.297 1.00 94.69 80 PHE A O 1
ATOM 600 N N . PHE A 1 81 ? -5.765 0.645 -4.153 1.00 94.25 81 PHE A N 1
ATOM 601 C CA . PHE A 1 81 ? -6.724 1.493 -4.848 1.00 94.25 81 PHE A CA 1
ATOM 602 C C . PHE A 1 81 ? -7.557 2.247 -3.823 1.00 94.25 81 PHE A C 1
ATOM 604 O O . PHE A 1 81 ? -7.955 1.675 -2.806 1.00 94.25 81 PHE A O 1
ATOM 611 N N . ILE A 1 82 ? -7.863 3.509 -4.111 1.00 96.19 82 ILE A N 1
ATOM 612 C CA . ILE A 1 82 ? -8.809 4.305 -3.330 1.00 96.19 82 ILE A CA 1
ATOM 613 C C . ILE A 1 82 ? -10.027 4.550 -4.210 1.00 96.19 82 ILE A C 1
ATOM 615 O O . ILE A 1 82 ? -9.910 5.162 -5.266 1.00 96.19 82 ILE A O 1
ATOM 619 N N . VAL A 1 83 ? -11.192 4.093 -3.763 1.00 95.50 83 VAL A N 1
ATOM 620 C CA . VAL A 1 83 ? -12.443 4.209 -4.520 1.00 95.50 83 VAL A CA 1
ATOM 621 C C . VAL A 1 83 ? -13.331 5.247 -3.847 1.00 95.50 83 VAL A C 1
ATOM 623 O O . VAL A 1 83 ? -13.673 5.112 -2.667 1.00 95.50 83 VAL A O 1
ATOM 626 N N . ASP A 1 84 ? -13.656 6.315 -4.581 1.00 94.62 84 ASP A N 1
ATOM 627 C CA . ASP A 1 84 ? -14.538 7.427 -4.186 1.00 94.62 84 ASP A CA 1
ATOM 628 C C . ASP A 1 84 ? -14.196 8.114 -2.851 1.00 94.62 84 ASP A C 1
ATOM 630 O O . ASP A 1 84 ? -15.053 8.739 -2.219 1.00 94.62 84 ASP A O 1
ATOM 634 N N . GLY A 1 85 ? -12.965 7.955 -2.355 1.00 95.38 85 GLY A N 1
ATOM 635 C CA . GLY A 1 85 ? -12.589 8.389 -1.005 1.00 95.38 85 GLY A CA 1
ATOM 636 C C . GLY A 1 85 ? -13.354 7.665 0.116 1.00 95.38 85 GLY A C 1
ATOM 637 O O . GLY A 1 85 ? -13.452 8.184 1.231 1.00 95.38 85 GLY A O 1
ATOM 638 N N . LYS A 1 86 ? -13.917 6.484 -0.169 1.00 96.94 86 LYS A N 1
ATOM 639 C CA . LYS A 1 86 ? -14.760 5.698 0.749 1.00 96.94 86 LYS A CA 1
ATOM 640 C C . LYS A 1 86 ? -14.188 4.324 1.056 1.00 96.94 86 LYS A C 1
ATOM 642 O O . LYS A 1 86 ? -14.313 3.876 2.193 1.00 96.94 86 LYS A O 1
ATOM 647 N N . ALA A 1 87 ? -13.573 3.678 0.072 1.00 96.69 87 ALA A N 1
ATOM 648 C CA . ALA A 1 87 ? -13.020 2.342 0.221 1.00 96.69 87 ALA A CA 1
ATOM 649 C C . ALA A 1 87 ? -11.549 2.300 -0.188 1.00 96.69 87 ALA A C 1
ATOM 651 O O . ALA A 1 87 ? -11.114 3.052 -1.062 1.00 96.69 87 ALA A O 1
ATOM 652 N N . VAL A 1 88 ? -10.801 1.407 0.454 1.00 97.69 88 VAL A N 1
ATOM 653 C CA . VAL A 1 88 ? -9.424 1.081 0.090 1.00 97.69 88 VAL A CA 1
ATOM 654 C C . VAL A 1 88 ? -9.333 -0.406 -0.194 1.00 97.69 88 VAL A C 1
ATOM 656 O O . VAL A 1 88 ? -9.722 -1.220 0.639 1.00 97.69 88 VAL A O 1
ATOM 659 N N . TRP A 1 89 ? -8.799 -0.754 -1.356 1.00 96.25 89 TRP A N 1
ATOM 660 C CA . TRP A 1 89 ? -8.289 -2.091 -1.643 1.00 96.25 89 TRP A CA 1
ATOM 661 C C . TRP A 1 89 ? -6.779 -2.048 -1.447 1.00 96.25 89 TRP A C 1
ATOM 663 O O . TRP A 1 89 ? -6.147 -1.136 -1.966 1.00 96.25 89 TRP A O 1
ATOM 673 N N . THR A 1 90 ? -6.193 -2.974 -0.694 1.00 96.38 90 THR A N 1
ATOM 674 C CA . THR A 1 90 ? -4.736 -3.036 -0.490 1.00 96.38 90 THR A CA 1
ATOM 675 C C . THR A 1 90 ? -4.283 -4.447 -0.117 1.00 96.38 90 THR A C 1
ATOM 677 O O . THR A 1 90 ? -5.104 -5.303 0.217 1.00 96.38 90 THR A O 1
ATOM 680 N N . GLY A 1 91 ? -2.980 -4.718 -0.165 1.00 92.81 91 GLY A N 1
ATOM 681 C CA . GLY A 1 91 ? -2.407 -5.976 0.302 1.00 92.81 91 GLY A CA 1
ATOM 682 C C . GLY A 1 91 ? -1.059 -6.297 -0.331 1.00 92.81 91 GLY A C 1
ATOM 683 O O . GLY A 1 91 ? -0.384 -5.430 -0.881 1.00 92.81 91 GLY A O 1
ATOM 684 N N . SER A 1 92 ? -0.669 -7.572 -0.280 1.00 91.44 92 SER A N 1
ATOM 685 C CA . SER A 1 92 ? 0.562 -8.047 -0.932 1.00 91.44 92 SER A CA 1
ATOM 686 C C . SER A 1 92 ? 0.397 -8.236 -2.445 1.00 91.44 92 SER A C 1
ATOM 688 O O . SER A 1 92 ? 1.372 -8.478 -3.152 1.00 91.44 92 SER A O 1
ATOM 690 N N . THR A 1 93 ? -0.840 -8.156 -2.938 1.00 89.88 93 THR A N 1
ATOM 691 C CA . THR A 1 93 ? -1.213 -8.535 -4.301 1.00 89.88 93 THR A CA 1
ATOM 692 C C . THR A 1 93 ? -0.818 -7.467 -5.312 1.00 89.88 93 THR A C 1
ATOM 694 O O . THR A 1 93 ? -1.369 -6.370 -5.316 1.00 89.88 93 THR A O 1
ATOM 697 N N . ASN A 1 94 ? 0.088 -7.814 -6.225 1.00 86.94 94 ASN A N 1
ATOM 698 C CA . ASN A 1 94 ? 0.312 -7.043 -7.447 1.00 86.94 94 ASN A CA 1
ATOM 699 C C . ASN A 1 94 ? -0.895 -7.146 -8.383 1.00 86.94 94 ASN A C 1
ATOM 701 O O . ASN A 1 94 ? -1.460 -8.228 -8.547 1.00 86.94 94 ASN A O 1
ATOM 705 N N . VAL A 1 95 ? -1.225 -6.055 -9.074 1.00 83.69 95 VAL A N 1
ATOM 706 C CA . VAL A 1 95 ? -2.246 -6.036 -10.135 1.00 83.69 95 VAL A CA 1
ATOM 707 C C . VAL A 1 95 ? -1.612 -6.532 -11.439 1.00 83.69 95 VAL A C 1
ATOM 709 O O . VAL A 1 95 ? -1.372 -5.789 -12.386 1.00 83.69 95 VAL A O 1
ATOM 712 N N . SER A 1 96 ? -1.261 -7.814 -11.443 1.00 77.81 96 SER A N 1
ATOM 713 C CA . SER A 1 96 ? -0.642 -8.528 -12.559 1.00 77.81 96 SER A CA 1
ATOM 714 C C . SER A 1 96 ? -1.302 -9.891 -12.739 1.00 77.81 96 SER A C 1
ATOM 716 O O . SER A 1 96 ? -1.987 -10.373 -11.833 1.00 77.81 96 SER A O 1
ATOM 718 N N . ASP A 1 97 ? -1.061 -10.548 -13.874 1.00 73.62 97 ASP A N 1
ATOM 719 C CA . ASP A 1 97 ? -1.564 -11.907 -14.117 1.00 73.62 97 ASP A CA 1
ATOM 720 C C . ASP A 1 97 ? -1.062 -12.898 -13.053 1.00 73.62 97 ASP A C 1
ATOM 722 O O . ASP A 1 97 ? -1.837 -13.650 -12.473 1.00 73.62 97 ASP A O 1
ATOM 726 N N . SER A 1 98 ? 0.216 -12.820 -12.674 1.00 75.06 98 SER A N 1
ATOM 727 C CA . SER A 1 98 ? 0.768 -13.657 -11.601 1.00 75.06 98 SER A CA 1
ATOM 728 C C . SER A 1 98 ? 0.208 -13.324 -10.212 1.00 75.06 98 SER A C 1
ATOM 730 O O . SER A 1 98 ? 0.074 -14.214 -9.372 1.00 75.06 98 SER A O 1
ATOM 732 N N . GLY A 1 99 ? -0.111 -12.053 -9.945 1.00 78.25 99 GLY A N 1
ATOM 733 C CA . GLY A 1 99 ? -0.642 -11.599 -8.659 1.00 78.25 99 GLY A CA 1
ATOM 734 C C . GLY A 1 99 ? -2.126 -11.912 -8.471 1.00 78.25 99 GLY A C 1
ATOM 735 O O . GLY A 1 99 ? -2.513 -12.398 -7.411 1.00 78.25 99 GLY A O 1
ATOM 736 N N . THR A 1 100 ? -2.938 -11.671 -9.502 1.00 81.69 100 THR A N 1
ATOM 737 C CA . THR A 1 100 ? -4.408 -11.795 -9.469 1.00 81.69 100 THR A CA 1
ATOM 738 C C . THR A 1 100 ? -4.943 -13.077 -10.109 1.00 81.69 100 THR A C 1
ATOM 740 O O . THR A 1 100 ? -6.074 -13.464 -9.830 1.00 81.69 100 THR A O 1
ATOM 743 N N . GLY A 1 101 ? -4.146 -13.768 -10.927 1.00 76.94 101 GLY A N 1
ATOM 744 C CA . GLY A 1 101 ? -4.538 -14.975 -11.663 1.00 76.94 101 GLY A CA 1
ATOM 745 C C . GLY A 1 101 ? -4.432 -16.284 -10.874 1.00 76.94 101 GLY A C 1
ATOM 746 O O . GLY A 1 101 ? -4.641 -17.351 -11.441 1.00 76.94 101 GLY A O 1
ATOM 747 N N . GLY A 1 102 ? -4.122 -16.226 -9.574 1.00 74.44 102 GLY A N 1
ATOM 748 C CA . GLY A 1 102 ? -4.148 -17.390 -8.675 1.00 74.44 102 GLY A CA 1
ATOM 749 C C . GLY A 1 102 ? -2.854 -18.208 -8.597 1.00 74.44 102 GLY A C 1
ATOM 750 O O . GLY A 1 102 ? -2.844 -19.260 -7.965 1.00 74.44 102 GLY A O 1
ATOM 751 N N . TYR A 1 103 ? -1.761 -17.734 -9.198 1.00 75.81 103 TYR A N 1
ATOM 752 C CA . TYR A 1 103 ? -0.458 -18.412 -9.150 1.00 75.81 103 TYR A CA 1
ATOM 753 C C . TYR A 1 103 ? 0.320 -18.129 -7.861 1.00 75.81 103 TYR A C 1
ATOM 755 O O . TYR A 1 103 ? 1.027 -18.998 -7.355 1.00 75.81 103 TYR A O 1
ATOM 763 N N . ASN A 1 104 ? 0.183 -16.914 -7.326 1.00 79.00 104 ASN A N 1
ATOM 764 C CA . ASN A 1 104 ? 0.847 -16.484 -6.103 1.00 79.00 104 ASN A CA 1
ATOM 765 C C . ASN A 1 104 ? -0.133 -16.474 -4.927 1.00 79.00 104 ASN A C 1
ATOM 767 O O . ASN A 1 104 ? -1.240 -15.942 -5.031 1.00 79.00 104 ASN A O 1
ATOM 771 N N . ALA A 1 105 ? 0.305 -16.994 -3.781 1.00 85.12 105 ALA A N 1
ATOM 772 C CA . ALA A 1 105 ? -0.413 -16.820 -2.527 1.00 85.12 105 ALA A CA 1
ATOM 773 C C . ALA A 1 105 ? -0.253 -15.368 -2.056 1.00 85.12 105 ALA A C 1
ATOM 775 O O . ALA A 1 105 ? 0.807 -14.978 -1.569 1.00 85.12 105 ALA A O 1
ATOM 776 N N . ASN A 1 106 ? -1.304 -14.569 -2.219 1.00 87.69 106 ASN A N 1
ATOM 777 C CA . ASN A 1 106 ? -1.338 -13.184 -1.774 1.00 87.69 106 ASN A CA 1
ATOM 778 C C . ASN A 1 106 ? -2.499 -12.928 -0.814 1.00 87.69 106 ASN A C 1
ATOM 780 O O . ASN A 1 106 ? -3.520 -13.613 -0.847 1.00 87.69 106 ASN A O 1
ATOM 784 N N . ALA A 1 107 ? -2.349 -11.892 0.008 1.00 90.50 107 ALA A N 1
ATOM 785 C CA . ALA A 1 107 ? -3.429 -11.351 0.813 1.00 90.50 107 ALA A CA 1
ATOM 786 C C . ALA A 1 107 ? -3.977 -10.071 0.172 1.00 90.50 107 ALA A C 1
ATOM 788 O O . ALA A 1 107 ? -3.223 -9.220 -0.315 1.00 90.50 107 ALA A O 1
ATOM 789 N N . VAL A 1 108 ? -5.299 -9.937 0.218 1.00 92.31 108 VAL A N 1
ATOM 790 C CA . VAL A 1 108 ? -6.039 -8.727 -0.135 1.00 92.31 108 VAL A CA 1
ATOM 791 C C . VAL A 1 108 ? -6.925 -8.364 1.040 1.00 92.31 108 VAL A C 1
ATOM 793 O O . VAL A 1 108 ? -7.581 -9.227 1.622 1.00 92.31 108 VAL A O 1
ATOM 796 N N . VAL A 1 109 ? -6.973 -7.076 1.350 1.00 94.06 109 VAL A N 1
ATOM 797 C CA . VAL A 1 109 ? -7.903 -6.501 2.311 1.00 94.06 109 VAL A CA 1
ATOM 798 C C . VAL A 1 109 ? -8.658 -5.370 1.624 1.00 94.06 109 VAL A C 1
ATOM 800 O O . VAL A 1 109 ? -8.062 -4.485 1.009 1.00 94.06 109 VAL A O 1
ATOM 803 N N . VAL A 1 110 ? -9.985 -5.409 1.735 1.00 95.75 110 VAL A N 1
ATOM 804 C CA . VAL A 1 110 ? -10.871 -4.329 1.298 1.00 95.75 110 VAL A CA 1
ATOM 805 C C . VAL A 1 110 ? -11.476 -3.693 2.535 1.00 95.75 110 VAL A C 1
ATOM 807 O O . VAL A 1 110 ? -12.091 -4.377 3.351 1.00 95.75 110 VAL A O 1
ATOM 810 N N . VAL A 1 111 ? -11.271 -2.388 2.687 1.00 96.62 111 VAL A N 1
ATOM 811 C CA . VAL A 1 111 ? -11.709 -1.632 3.856 1.00 96.62 111 VAL A CA 1
ATOM 812 C C . VAL A 1 111 ? -12.635 -0.508 3.430 1.00 96.62 111 VAL A C 1
ATOM 814 O O . VAL A 1 111 ? -12.205 0.475 2.829 1.00 96.62 111 VAL A O 1
ATOM 817 N N . GLU A 1 112 ? -13.906 -0.622 3.799 1.00 96.75 112 GLU A N 1
ATOM 818 C CA . GLU A 1 112 ? -14.898 0.439 3.633 1.00 96.75 112 GLU A CA 1
ATOM 819 C C . GLU A 1 112 ? -14.825 1.401 4.823 1.00 96.75 112 GLU A C 1
ATOM 821 O O . GLU A 1 112 ? -15.450 1.215 5.866 1.00 96.75 112 GLU A O 1
ATOM 826 N N . SER A 1 113 ? -13.994 2.432 4.698 1.00 97.25 113 SER A N 1
ATOM 827 C CA . SER A 1 113 ? -13.841 3.461 5.720 1.00 97.25 113 SER A CA 1
ATOM 828 C C . SER A 1 113 ? -13.353 4.762 5.091 1.00 97.25 113 SER A C 1
ATOM 830 O O . SER A 1 113 ? -12.175 4.868 4.736 1.00 97.25 113 SER A O 1
ATOM 832 N N . PRO A 1 114 ? -14.193 5.814 5.051 1.00 96.94 114 PRO A N 1
ATOM 833 C CA . PRO A 1 114 ? -13.766 7.131 4.587 1.00 96.94 114 PRO A CA 1
ATOM 834 C C . PRO A 1 114 ? -12.583 7.691 5.384 1.00 96.94 114 PRO A C 1
ATOM 836 O O . PRO A 1 114 ? -11.824 8.516 4.883 1.00 96.94 114 PRO A O 1
ATOM 839 N N . LYS A 1 115 ? -12.407 7.265 6.645 1.00 96.19 115 LYS A N 1
ATOM 840 C CA . LYS A 1 115 ? -11.265 7.687 7.463 1.00 96.19 115 LYS A CA 1
ATOM 841 C C . LYS A 1 115 ? -9.962 7.068 6.959 1.00 96.19 115 LYS A C 1
ATOM 843 O O . LYS A 1 115 ? -8.987 7.797 6.817 1.00 96.19 115 LYS A O 1
ATOM 848 N N . ILE A 1 116 ? -9.960 5.771 6.659 1.00 96.88 116 ILE A N 1
ATOM 849 C CA . ILE A 1 116 ? -8.786 5.076 6.113 1.00 96.88 116 ILE A CA 1
ATOM 850 C C . ILE A 1 116 ? -8.517 5.528 4.678 1.00 96.88 116 ILE A C 1
ATOM 852 O O . ILE A 1 116 ? -7.376 5.846 4.356 1.00 96.88 116 ILE A O 1
ATOM 856 N N . ALA A 1 117 ? -9.561 5.678 3.857 1.00 97.50 117 ALA A N 1
ATOM 857 C CA . ALA A 1 117 ? -9.436 6.205 2.503 1.00 97.50 117 ALA A CA 1
ATOM 858 C C . ALA A 1 117 ? -8.738 7.571 2.481 1.00 97.50 117 ALA A C 1
ATOM 860 O O . ALA A 1 117 ? -7.804 7.753 1.712 1.00 97.50 117 ALA A O 1
ATOM 861 N N . ARG A 1 118 ? -9.079 8.491 3.396 1.00 96.31 118 ARG A N 1
ATOM 862 C CA . ARG A 1 118 ? -8.379 9.784 3.517 1.00 96.31 118 ARG A CA 1
ATOM 863 C C . ARG A 1 118 ? -6.886 9.658 3.837 1.00 96.31 118 ARG A C 1
ATOM 865 O O . ARG A 1 118 ? -6.111 10.485 3.361 1.00 96.31 118 ARG A O 1
ATOM 872 N N . LEU A 1 119 ? -6.477 8.671 4.639 1.00 95.88 119 LEU A N 1
ATOM 873 C CA . LEU A 1 119 ? -5.059 8.449 4.952 1.00 95.88 119 LEU A CA 1
ATOM 874 C C . LEU A 1 119 ? -4.289 7.999 3.705 1.00 95.88 119 LEU A C 1
ATOM 876 O O . LEU A 1 119 ? -3.255 8.585 3.395 1.00 95.88 119 LEU A O 1
ATOM 880 N N . TYR A 1 120 ? -4.836 7.037 2.960 1.00 96.56 120 TYR A N 1
ATOM 881 C CA . TYR A 1 120 ? -4.265 6.589 1.687 1.00 96.56 120 TYR A CA 1
ATOM 882 C C . TYR A 1 120 ? -4.290 7.690 0.622 1.00 96.56 120 TYR A C 1
ATOM 884 O O . TYR A 1 120 ? -3.304 7.869 -0.082 1.00 96.56 120 TYR A O 1
ATOM 892 N N . THR A 1 121 ? -5.359 8.492 0.534 1.00 96.31 121 THR A N 1
ATOM 893 C CA . THR A 1 121 ? -5.406 9.647 -0.378 1.00 96.31 121 THR A CA 1
ATOM 894 C C . THR A 1 121 ? -4.291 10.629 -0.060 1.00 96.31 121 THR A C 1
ATOM 896 O O . THR A 1 121 ? -3.584 11.048 -0.966 1.00 96.31 121 THR A O 1
ATOM 899 N N . ARG A 1 122 ? -4.070 10.974 1.215 1.00 95.12 122 ARG A N 1
ATOM 900 C CA . ARG A 1 122 ? -2.962 11.862 1.591 1.00 95.12 122 ARG A CA 1
ATOM 901 C C . ARG A 1 122 ? -1.610 11.289 1.161 1.00 95.12 122 ARG A C 1
ATOM 903 O O . ARG A 1 122 ? -0.779 12.049 0.676 1.00 95.12 122 ARG A O 1
ATOM 910 N N . GLU A 1 123 ? -1.394 9.991 1.354 1.00 94.19 123 GLU A N 1
ATOM 911 C CA . GLU A 1 123 ? -0.158 9.324 0.938 1.00 94.19 123 GLU A CA 1
ATOM 912 C C . GLU A 1 123 ? 0.028 9.367 -0.585 1.00 94.19 123 GLU A C 1
ATOM 914 O O . GLU A 1 123 ? 1.091 9.757 -1.066 1.00 94.19 123 GLU A O 1
ATOM 919 N N . PHE A 1 124 ? -1.024 9.054 -1.343 1.00 93.88 124 PHE A N 1
ATOM 920 C CA . PHE A 1 124 ? -1.024 9.123 -2.801 1.00 93.88 124 PHE A CA 1
ATOM 921 C C . PHE A 1 124 ? -0.730 10.539 -3.313 1.00 93.88 124 PHE A C 1
ATOM 923 O O . PHE A 1 124 ? 0.130 10.727 -4.170 1.00 93.88 124 PHE A O 1
ATOM 930 N N . GLU A 1 125 ? -1.382 11.560 -2.753 1.00 93.12 125 GLU A N 1
ATOM 931 C CA . GLU A 1 125 ? -1.218 12.948 -3.199 1.00 93.12 125 GLU A CA 1
ATOM 932 C C . GLU A 1 125 ? 0.205 13.483 -2.960 1.00 93.12 125 GLU A C 1
ATOM 934 O O . GLU A 1 125 ? 0.665 14.338 -3.722 1.00 93.12 125 GLU A O 1
ATOM 939 N N . LEU A 1 126 ? 0.942 12.974 -1.960 1.00 91.50 126 LEU A N 1
ATOM 940 C CA . LEU A 1 126 ? 2.360 13.320 -1.774 1.00 91.50 126 LEU A CA 1
ATOM 941 C C . LEU A 1 126 ? 3.199 12.915 -2.993 1.00 91.50 126 LEU A C 1
ATOM 943 O O . LEU A 1 126 ? 4.076 13.676 -3.412 1.00 91.50 126 LEU A O 1
ATOM 947 N N . MET A 1 127 ? 2.903 11.762 -3.585 1.00 88.62 127 MET A N 1
ATOM 948 C CA . MET A 1 127 ? 3.579 11.276 -4.786 1.00 88.62 127 MET A CA 1
ATOM 949 C C . MET A 1 127 ? 3.037 12.007 -6.015 1.00 88.62 127 MET A C 1
ATOM 951 O O . MET A 1 127 ? 3.784 12.698 -6.705 1.00 88.62 127 MET A O 1
ATOM 955 N N . TYR A 1 128 ? 1.719 11.966 -6.208 1.00 87.56 128 TYR A N 1
ATOM 956 C CA . TYR A 1 128 ? 1.056 12.468 -7.409 1.00 87.56 128 TYR A CA 1
ATOM 957 C C . TYR A 1 128 ? 1.192 13.988 -7.608 1.00 87.56 128 TYR A C 1
ATOM 959 O O . TYR A 1 128 ? 1.466 14.436 -8.718 1.00 87.56 128 TYR A O 1
ATOM 967 N N . THR A 1 129 ? 1.017 14.805 -6.559 1.00 87.19 129 THR A N 1
ATOM 968 C CA . THR A 1 129 ? 1.048 16.282 -6.696 1.00 87.19 129 THR A CA 1
ATOM 969 C C . THR A 1 129 ? 2.364 16.911 -6.279 1.00 87.19 129 THR A C 1
ATOM 971 O O . THR A 1 129 ? 2.751 17.937 -6.835 1.00 87.19 129 THR A O 1
ATOM 974 N N . THR A 1 130 ? 3.049 16.334 -5.286 1.00 86.00 130 THR A N 1
ATOM 975 C CA . THR A 1 130 ? 4.259 16.945 -4.710 1.00 86.00 130 THR A CA 1
ATOM 976 C C . THR A 1 130 ? 5.550 16.246 -5.109 1.00 86.00 130 THR A C 1
ATOM 978 O O . THR A 1 130 ? 6.623 16.748 -4.777 1.00 86.00 130 THR A O 1
ATOM 981 N N . ASN A 1 131 ? 5.463 15.125 -5.836 1.00 83.88 131 ASN A N 1
ATOM 982 C CA . ASN A 1 131 ? 6.607 14.349 -6.304 1.00 83.88 131 ASN A CA 1
ATOM 983 C C . ASN A 1 131 ? 7.580 13.976 -5.163 1.00 83.88 131 ASN A C 1
ATOM 985 O O . ASN A 1 131 ? 8.799 14.037 -5.336 1.00 83.88 131 ASN A O 1
ATOM 989 N N . ARG A 1 132 ? 7.036 13.636 -3.983 1.00 85.75 132 ARG A N 1
ATOM 990 C CA . ARG A 1 132 ? 7.785 13.173 -2.802 1.00 85.75 132 ARG A CA 1
ATOM 991 C C . ARG A 1 132 ? 7.636 11.667 -2.643 1.00 85.75 132 ARG A C 1
ATOM 993 O O . ARG A 1 132 ? 6.517 11.170 -2.552 1.00 85.75 132 ARG A O 1
ATOM 1000 N N . TYR A 1 133 ? 8.757 10.962 -2.514 1.00 84.12 133 TYR A N 1
ATOM 1001 C CA . TYR A 1 133 ? 8.800 9.501 -2.436 1.00 84.12 133 TYR A CA 1
ATOM 1002 C C . TYR A 1 133 ? 9.700 9.041 -1.298 1.00 84.12 133 TYR A C 1
ATOM 1004 O O . TYR A 1 133 ? 10.550 9.785 -0.821 1.00 84.12 133 TYR A O 1
ATOM 1012 N N . HIS A 1 134 ? 9.524 7.792 -0.870 1.00 82.81 134 HIS A N 1
ATOM 1013 C CA . HIS A 1 134 ? 10.358 7.149 0.152 1.00 82.81 134 HIS A CA 1
ATOM 1014 C C . HIS A 1 134 ? 10.607 8.065 1.367 1.00 82.81 134 HIS A C 1
ATOM 1016 O O . HIS A 1 134 ? 9.647 8.484 2.012 1.00 82.81 134 HIS A O 1
ATOM 1022 N N . GLY A 1 135 ? 11.872 8.372 1.673 1.00 82.31 135 GLY A N 1
ATOM 1023 C CA . GLY A 1 135 ? 12.277 9.222 2.793 1.00 82.31 135 GLY A CA 1
ATOM 1024 C C . GLY A 1 135 ? 11.929 10.706 2.647 1.00 82.31 135 GLY A C 1
ATOM 1025 O O . GLY A 1 135 ? 11.922 11.407 3.654 1.00 82.31 135 GLY A O 1
ATOM 1026 N N . ASP A 1 136 ? 11.584 11.181 1.447 1.00 84.69 136 ASP A N 1
ATOM 1027 C CA . ASP A 1 136 ? 11.197 12.581 1.220 1.00 84.69 136 ASP A CA 1
ATOM 1028 C C . ASP A 1 136 ? 9.774 12.874 1.716 1.00 84.69 136 ASP A C 1
ATOM 1030 O O . ASP A 1 136 ? 9.373 14.034 1.871 1.00 84.69 136 ASP A O 1
ATOM 1034 N N . LYS A 1 137 ? 8.978 11.825 1.955 1.00 89.44 137 LYS A N 1
ATOM 1035 C CA . LYS A 1 137 ? 7.624 11.955 2.492 1.00 89.44 137 LYS A CA 1
ATOM 1036 C C . LYS A 1 137 ? 7.687 12.318 3.980 1.00 89.44 137 LYS A C 1
ATOM 1038 O O . LYS A 1 137 ? 8.390 11.662 4.752 1.00 89.44 137 LYS A O 1
ATOM 1043 N N . PRO A 1 138 ? 6.921 13.326 4.436 1.00 91.38 138 PRO A N 1
ATOM 1044 C CA . PRO A 1 138 ? 6.802 13.596 5.861 1.00 91.38 138 PRO A CA 1
ATOM 1045 C C . PRO A 1 138 ? 6.092 12.434 6.563 1.00 91.38 138 PRO A C 1
ATOM 1047 O O . PRO A 1 138 ? 5.243 11.765 5.974 1.00 91.38 138 PRO A O 1
ATOM 1050 N N . ARG A 1 139 ? 6.363 12.253 7.861 1.00 89.12 139 ARG A N 1
ATOM 1051 C CA . ARG A 1 139 ? 5.623 11.299 8.704 1.00 89.12 139 ARG A CA 1
ATOM 1052 C C . ARG A 1 139 ? 4.110 11.505 8.597 1.00 89.12 139 ARG A C 1
ATOM 1054 O O . ARG A 1 139 ? 3.631 12.637 8.458 1.00 89.12 139 ARG A O 1
ATOM 1061 N N . SER A 1 140 ? 3.352 10.420 8.736 1.00 84.94 140 SER A N 1
ATOM 1062 C CA . SER A 1 140 ? 1.888 10.426 8.580 1.00 84.94 140 SER A CA 1
ATOM 1063 C C . SER A 1 140 ? 1.150 11.154 9.710 1.00 84.94 140 SER A C 1
ATOM 1065 O O . SER A 1 140 ? -0.056 11.372 9.633 1.00 84.94 140 SER A O 1
ATOM 1067 N N . GLY A 1 141 ? 1.882 11.607 10.731 1.00 82.50 141 GLY A N 1
ATOM 1068 C CA . GLY A 1 141 ? 1.360 12.339 11.878 1.00 82.50 141 GLY A CA 1
ATOM 1069 C C . GLY A 1 141 ? 1.215 11.439 13.101 1.00 82.50 141 GLY A C 1
ATOM 1070 O O . GLY A 1 141 ? 2.052 10.569 13.356 1.00 82.50 141 GLY A O 1
ATOM 1071 N N . LYS A 1 142 ? 0.176 11.686 13.904 1.00 84.94 142 LYS A N 1
ATOM 1072 C CA . LYS A 1 142 ? -0.115 10.886 15.098 1.00 84.94 142 LYS A CA 1
ATOM 1073 C C . LYS A 1 142 ? -0.667 9.523 14.674 1.00 84.94 142 LYS A C 1
ATOM 1075 O O . LYS A 1 142 ? -1.534 9.457 13.811 1.00 84.94 142 LYS A O 1
ATOM 1080 N N . ARG A 1 143 ? -0.199 8.448 15.317 1.00 86.31 143 ARG A N 1
ATOM 1081 C CA . ARG A 1 143 ? -0.831 7.131 15.178 1.00 86.31 143 ARG A CA 1
ATOM 1082 C C . ARG A 1 143 ? -2.233 7.158 15.756 1.00 86.31 143 ARG A C 1
ATOM 1084 O O . ARG A 1 143 ? -2.428 7.584 16.896 1.00 86.31 143 ARG A O 1
ATOM 1091 N N . GLU A 1 144 ? -3.179 6.689 14.962 1.00 88.69 144 GLU A N 1
ATOM 1092 C CA . GLU A 1 144 ? -4.572 6.580 15.347 1.00 88.69 144 GLU A CA 1
ATOM 1093 C C . GLU A 1 144 ? -5.054 5.157 15.111 1.00 88.69 144 GLU A C 1
ATOM 1095 O O . GLU A 1 144 ? -4.909 4.617 14.015 1.00 88.69 144 GLU A O 1
ATOM 1100 N N . THR A 1 145 ? -5.679 4.586 16.135 1.00 94.00 145 THR A N 1
ATOM 1101 C CA . THR A 1 145 ? -6.442 3.350 16.010 1.00 94.00 145 THR A CA 1
ATOM 1102 C C . THR A 1 145 ? -7.845 3.687 15.512 1.00 94.00 145 THR A C 1
ATOM 1104 O O . THR A 1 145 ? -8.516 4.583 16.035 1.00 94.00 145 THR A O 1
ATOM 1107 N N . ILE A 1 146 ? -8.273 3.005 14.458 1.00 95.38 146 ILE A N 1
ATOM 1108 C CA . ILE A 1 146 ? -9.542 3.213 13.772 1.00 95.38 146 ILE A CA 1
ATOM 1109 C C . ILE A 1 146 ? -10.371 1.944 13.926 1.00 95.38 146 ILE A C 1
ATOM 1111 O O . ILE A 1 146 ? -9.961 0.876 13.480 1.00 95.38 146 ILE A O 1
ATOM 1115 N N . THR A 1 147 ? -11.555 2.068 14.518 1.00 96.12 147 THR A N 1
ATOM 1116 C CA . THR A 1 147 ? -12.520 0.967 14.562 1.00 96.12 147 THR A CA 1
ATOM 1117 C C . THR A 1 147 ? -13.146 0.767 13.183 1.00 96.12 147 THR A C 1
ATOM 1119 O O . THR A 1 147 ? -13.700 1.712 12.615 1.00 96.12 147 THR A O 1
ATOM 1122 N N . VAL A 1 148 ? -13.091 -0.457 12.665 1.00 93.94 148 VAL A N 1
ATOM 1123 C CA . VAL A 1 148 ? -13.783 -0.889 11.445 1.00 93.94 148 VAL A CA 1
ATOM 1124 C C . VAL A 1 148 ? -14.530 -2.175 11.776 1.00 93.94 148 VAL A C 1
ATOM 1126 O O . VAL A 1 148 ? -13.911 -3.215 11.977 1.00 93.94 148 VAL A O 1
ATOM 1129 N N . GLY A 1 149 ? -15.858 -2.098 11.880 1.00 91.81 149 GLY A N 1
ATOM 1130 C CA . GLY A 1 149 ? -16.648 -3.204 12.423 1.00 91.81 149 GLY A CA 1
ATOM 1131 C C . GLY A 1 149 ? -16.240 -3.508 13.867 1.00 91.81 149 GLY A C 1
ATOM 1132 O O . GLY A 1 149 ? -16.283 -2.626 14.724 1.00 91.81 149 GLY A O 1
ATOM 1133 N N . ASP A 1 150 ? -15.828 -4.745 14.121 1.00 93.50 150 ASP A N 1
ATOM 1134 C CA . ASP A 1 150 ? -15.279 -5.229 15.391 1.00 93.50 150 ASP A CA 1
ATOM 1135 C C . ASP A 1 150 ? -13.739 -5.175 15.457 1.00 93.50 150 ASP A C 1
ATOM 1137 O O . ASP A 1 150 ? -13.154 -5.403 16.518 1.00 93.50 150 ASP A O 1
ATOM 1141 N N . ALA A 1 151 ? -13.072 -4.820 14.355 1.00 92.88 151 ALA A N 1
ATOM 1142 C CA . ALA A 1 151 ? -11.621 -4.733 14.276 1.00 92.88 151 ALA A CA 1
ATOM 1143 C C . ALA A 1 151 ? -11.090 -3.346 14.674 1.00 92.88 151 ALA A C 1
ATOM 1145 O O . ALA A 1 151 ? -11.711 -2.307 14.435 1.00 92.88 151 ALA A O 1
ATOM 1146 N N . GLN A 1 152 ? -9.886 -3.334 15.244 1.00 94.19 152 GLN A N 1
ATOM 1147 C CA . GLN A 1 152 ? -9.087 -2.134 15.492 1.00 94.19 152 GLN A CA 1
ATOM 1148 C C . GLN A 1 152 ? -7.944 -2.090 14.476 1.00 94.19 152 GLN A C 1
ATOM 1150 O O . GLN A 1 152 ? -7.144 -3.020 14.408 1.00 94.19 152 GLN A O 1
ATOM 1155 N N . VAL A 1 153 ? -7.873 -1.021 13.684 1.00 94.38 153 VAL A N 1
ATOM 1156 C CA . VAL A 1 153 ? -6.948 -0.897 12.551 1.00 94.38 153 VAL A CA 1
ATOM 1157 C C . VAL A 1 153 ? -6.040 0.314 12.737 1.00 94.38 153 VAL A C 1
ATOM 1159 O O . VAL A 1 153 ? -6.511 1.412 13.024 1.00 94.38 153 VAL A O 1
ATOM 1162 N N . GLU A 1 154 ? -4.740 0.135 12.525 1.00 94.25 154 GLU A N 1
ATOM 1163 C CA . GLU A 1 154 ? -3.772 1.225 12.370 1.00 94.25 154 GLU A CA 1
ATOM 1164 C C . GLU A 1 154 ? -3.200 1.187 10.948 1.00 94.25 154 GLU A C 1
ATOM 1166 O O . GLU A 1 154 ? -2.891 0.116 10.430 1.00 94.25 154 GLU A O 1
ATOM 1171 N N . VAL A 1 155 ? -3.037 2.356 10.323 1.00 95.00 155 VAL A N 1
ATOM 1172 C CA . VAL A 1 155 ? -2.438 2.493 8.985 1.00 95.00 155 VAL A CA 1
ATOM 1173 C C . VAL A 1 155 ? -1.090 3.185 9.127 1.00 95.00 155 VAL A C 1
ATOM 1175 O O . VAL A 1 155 ? -0.996 4.226 9.781 1.00 95.00 155 VAL A O 1
ATOM 1178 N N . LEU A 1 156 ? -0.045 2.594 8.549 1.00 94.31 156 LEU A N 1
ATOM 1179 C CA . LEU A 1 156 ? 1.335 3.058 8.669 1.00 94.31 156 LEU A CA 1
ATOM 1180 C C . LEU A 1 156 ? 2.052 2.908 7.333 1.00 94.31 156 LEU A C 1
ATOM 1182 O O . LEU A 1 156 ? 2.010 1.833 6.739 1.00 94.31 156 LEU A O 1
ATOM 1186 N N . PHE A 1 157 ? 2.764 3.950 6.913 1.00 93.81 157 PHE A N 1
ATOM 1187 C CA . PHE A 1 157 ? 3.457 3.981 5.630 1.00 93.81 157 PHE A CA 1
ATOM 1188 C C . PHE A 1 157 ? 4.978 3.980 5.812 1.00 93.81 157 PHE A C 1
ATOM 1190 O O . PHE A 1 157 ? 5.545 4.712 6.631 1.00 93.81 157 PHE A O 1
ATOM 1197 N N . SER A 1 158 ? 5.654 3.129 5.042 1.00 90.69 158 SER A N 1
ATOM 1198 C CA . SER A 1 158 ? 7.114 3.039 5.026 1.00 90.69 158 SER A CA 1
ATOM 1199 C C . SER A 1 158 ? 7.727 3.982 3.979 1.00 90.69 158 SER A C 1
ATOM 1201 O O . SER A 1 158 ? 7.156 4.159 2.899 1.00 90.69 158 SER A O 1
ATOM 1203 N N . PRO A 1 159 ? 8.938 4.513 4.236 1.00 88.94 159 PRO A N 1
ATOM 1204 C CA . PRO A 1 159 ? 9.752 4.319 5.441 1.00 88.94 159 PRO A CA 1
ATOM 1205 C C . PRO A 1 159 ? 9.386 5.258 6.606 1.00 88.94 159 PRO A C 1
ATOM 1207 O O . PRO A 1 159 ? 9.826 5.024 7.731 1.00 88.94 159 PRO A O 1
ATOM 1210 N N . GLN A 1 160 ? 8.589 6.304 6.367 1.00 89.62 160 GLN A N 1
ATOM 1211 C CA . GLN A 1 160 ? 8.431 7.447 7.270 1.00 89.62 160 GLN A CA 1
ATOM 1212 C C . GLN A 1 160 ? 7.878 7.089 8.661 1.00 89.62 160 GLN A C 1
ATOM 1214 O O . GLN A 1 160 ? 8.306 7.670 9.665 1.00 89.62 160 GLN A O 1
ATOM 1219 N N . ASP A 1 161 ? 6.972 6.112 8.750 1.00 92.12 161 ASP A N 1
ATOM 1220 C CA . ASP A 1 161 ? 6.341 5.720 10.015 1.00 92.12 161 ASP A CA 1
ATOM 1221 C C . ASP A 1 161 ? 7.072 4.585 10.746 1.00 92.12 161 ASP A C 1
ATOM 1223 O O . ASP A 1 161 ? 6.687 4.234 11.866 1.00 92.12 161 ASP A O 1
ATOM 1227 N N . GLU A 1 162 ? 8.129 4.037 10.141 1.00 91.19 162 GLU A N 1
ATOM 1228 C CA . GLU A 1 162 ? 8.944 2.929 10.652 1.00 91.19 162 GLU A CA 1
ATOM 1229 C C . GLU A 1 162 ? 8.096 1.765 11.227 1.00 91.19 162 GLU A C 1
ATOM 1231 O O . GLU A 1 162 ? 8.250 1.414 12.406 1.00 91.19 162 GLU A O 1
ATOM 1236 N N . PRO A 1 163 ? 7.174 1.155 10.447 1.00 91.62 163 PRO A N 1
ATOM 1237 C CA . PRO A 1 163 ? 6.144 0.259 10.985 1.00 91.62 163 PRO A CA 1
ATOM 1238 C C . PRO A 1 163 ? 6.710 -0.937 11.760 1.00 91.62 163 PRO A C 1
ATOM 1240 O O . PRO A 1 163 ? 6.210 -1.264 12.837 1.00 91.62 163 PRO A O 1
ATOM 1243 N N . ILE A 1 164 ? 7.802 -1.537 11.276 1.00 91.06 164 ILE A N 1
ATOM 1244 C CA . ILE A 1 164 ? 8.472 -2.652 11.958 1.00 91.06 164 ILE A CA 1
ATOM 1245 C C . ILE A 1 164 ? 8.984 -2.226 13.335 1.00 91.06 164 ILE A C 1
ATOM 1247 O O . ILE A 1 164 ? 8.693 -2.868 14.342 1.00 91.06 164 ILE A O 1
ATOM 1251 N N . THR A 1 165 ? 9.710 -1.111 13.393 1.00 90.31 165 THR A N 1
ATOM 1252 C CA . THR A 1 165 ? 10.344 -0.622 14.621 1.00 90.31 165 THR A CA 1
ATOM 1253 C C . THR A 1 165 ? 9.323 -0.108 15.627 1.00 90.31 165 THR A C 1
ATOM 1255 O O . THR A 1 165 ? 9.457 -0.375 16.821 1.00 90.31 165 THR A O 1
ATOM 1258 N N . ARG A 1 166 ? 8.312 0.635 15.168 1.00 88.88 166 ARG A N 1
ATOM 1259 C CA . ARG A 1 166 ? 7.397 1.374 16.045 1.00 88.88 166 ARG A CA 1
ATOM 1260 C C . ARG A 1 166 ? 6.082 0.647 16.324 1.00 88.88 166 ARG A C 1
ATOM 1262 O O . ARG A 1 166 ? 5.435 0.985 17.307 1.00 88.88 166 ARG A O 1
ATOM 1269 N N . ALA A 1 167 ? 5.631 -0.285 15.477 1.00 90.88 167 ALA A N 1
ATOM 1270 C CA . ALA A 1 167 ? 4.389 -1.057 15.685 1.00 90.88 167 ALA A CA 1
ATOM 1271 C C . ALA A 1 167 ? 4.669 -2.537 15.919 1.00 90.88 167 ALA A C 1
ATOM 1273 O O . ALA A 1 167 ? 4.396 -3.047 17.001 1.00 90.88 167 ALA A O 1
ATOM 1274 N N . VAL A 1 168 ? 5.229 -3.216 14.919 1.00 91.12 168 VAL A N 1
ATOM 1275 C CA . VAL A 1 168 ? 5.268 -4.684 14.905 1.00 91.12 168 VAL A CA 1
ATOM 1276 C C . VAL A 1 168 ? 6.176 -5.230 16.006 1.00 91.12 168 VAL A C 1
ATOM 1278 O O . VAL A 1 168 ? 5.755 -6.087 16.778 1.00 91.12 168 VAL A O 1
ATOM 1281 N N . ARG A 1 169 ? 7.400 -4.704 16.143 1.00 92.12 169 ARG A N 1
ATOM 1282 C CA . ARG A 1 169 ? 8.357 -5.183 17.151 1.00 92.12 169 ARG A CA 1
ATOM 1283 C C . ARG A 1 169 ? 7.825 -5.046 18.589 1.00 92.12 169 ARG A C 1
ATOM 1285 O O . ARG A 1 169 ? 7.901 -6.041 19.305 1.00 92.12 169 ARG A O 1
ATOM 1292 N N . PRO A 1 170 ? 7.250 -3.904 19.021 1.00 91.75 170 PRO A N 1
ATOM 1293 C CA . PRO A 1 170 ? 6.602 -3.812 20.331 1.00 91.75 170 PRO A CA 1
ATOM 1294 C C . PRO A 1 170 ? 5.478 -4.833 20.554 1.00 91.75 170 PRO A C 1
ATOM 1296 O O . PRO A 1 170 ? 5.391 -5.399 21.641 1.00 91.75 170 PRO A O 1
ATOM 1299 N N . LEU A 1 171 ? 4.640 -5.097 19.542 1.00 90.69 171 LEU A N 1
ATOM 1300 C CA . LEU A 1 171 ? 3.561 -6.089 19.646 1.00 90.69 171 LEU A CA 1
ATOM 1301 C C . LEU A 1 171 ? 4.114 -7.507 19.824 1.00 90.69 171 LEU A C 1
ATOM 1303 O O . LEU A 1 171 ? 3.655 -8.230 20.705 1.00 90.69 171 LEU A O 1
ATOM 1307 N N . ILE A 1 172 ? 5.143 -7.870 19.054 1.00 92.69 172 ILE A N 1
ATOM 1308 C CA . ILE A 1 172 ? 5.842 -9.156 19.184 1.00 92.69 172 ILE A CA 1
ATOM 1309 C C . ILE A 1 172 ? 6.471 -9.294 20.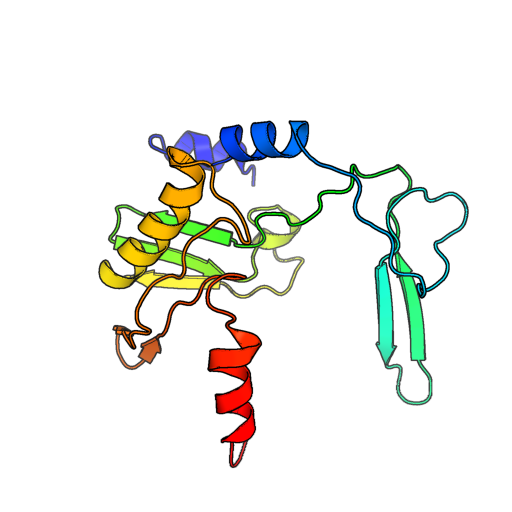575 1.00 92.69 172 ILE A C 1
ATOM 1311 O O . ILE A 1 172 ? 6.312 -10.320 21.226 1.00 92.69 172 ILE A O 1
ATOM 1315 N N . GLN A 1 173 ? 7.152 -8.253 21.063 1.00 92.38 173 GLN A N 1
ATOM 1316 C CA . GLN A 1 173 ? 7.790 -8.260 22.385 1.00 92.38 173 GLN A CA 1
ATOM 1317 C C . GLN A 1 173 ? 6.780 -8.382 23.535 1.00 92.38 173 GLN A C 1
ATOM 1319 O O . GLN A 1 173 ? 7.110 -8.929 24.585 1.00 92.38 173 GLN A O 1
ATOM 1324 N N . ALA A 1 174 ? 5.561 -7.873 23.350 1.00 94.25 174 ALA A N 1
ATOM 1325 C CA . ALA A 1 174 ? 4.486 -7.951 24.335 1.00 94.25 174 ALA A CA 1
ATOM 1326 C C . ALA A 1 174 ? 3.644 -9.240 24.236 1.00 94.25 174 ALA A C 1
ATOM 1328 O O . ALA A 1 174 ? 2.787 -9.470 25.096 1.00 94.25 174 ALA A O 1
ATOM 1329 N N . ALA A 1 175 ? 3.851 -10.069 23.207 1.00 93.44 175 ALA A N 1
ATOM 1330 C CA . ALA A 1 175 ? 3.074 -11.282 22.982 1.00 93.44 175 ALA A CA 1
ATOM 1331 C C . ALA A 1 175 ? 3.317 -12.313 24.097 1.00 93.44 175 ALA A C 1
ATOM 1333 O O . ALA A 1 175 ? 4.451 -12.606 24.467 1.00 93.44 175 ALA A O 1
ATOM 1334 N N . LYS A 1 176 ? 2.232 -12.877 24.645 1.00 94.06 176 LYS A N 1
ATOM 1335 C CA . LYS A 1 176 ? 2.295 -13.816 25.785 1.00 94.06 176 LYS A CA 1
ATOM 1336 C C . LYS A 1 176 ? 2.032 -15.276 25.420 1.00 94.06 176 LYS A C 1
ATOM 1338 O O . LYS A 1 176 ? 2.337 -16.150 26.222 1.00 94.06 176 LYS A O 1
ATOM 1343 N N . SER A 1 177 ? 1.409 -15.542 24.273 1.00 90.69 177 SER A N 1
ATOM 1344 C CA . SER A 1 177 ? 0.925 -16.887 23.925 1.00 90.69 177 SER A CA 1
ATOM 1345 C C . SER A 1 177 ? 1.167 -17.283 22.473 1.00 90.69 177 SER A C 1
ATOM 1347 O O . SER A 1 177 ? 1.502 -18.434 22.215 1.00 90.69 177 SER A O 1
ATOM 1349 N N . ARG A 1 178 ? 0.996 -16.356 21.528 1.00 80.75 178 ARG A N 1
ATOM 1350 C CA . ARG A 1 178 ? 1.254 -16.551 20.097 1.00 80.75 178 ARG A CA 1
ATOM 1351 C C . ARG A 1 178 ? 1.546 -15.213 19.425 1.00 80.75 178 ARG A C 1
ATOM 1353 O O . ARG A 1 178 ? 1.136 -14.175 19.951 1.00 80.75 178 ARG A O 1
ATOM 1360 N N . ILE A 1 179 ? 2.229 -15.284 18.289 1.00 64.12 179 ILE A N 1
ATOM 1361 C CA . ILE A 1 179 ? 2.437 -14.192 17.334 1.00 64.12 179 ILE A CA 1
ATOM 1362 C C . ILE A 1 179 ? 1.587 -14.513 16.110 1.00 64.12 179 ILE A C 1
ATOM 1364 O O . ILE A 1 179 ? 1.597 -15.701 15.715 1.00 64.12 179 ILE A O 1
#